Protein AF-A0ABD6EVP3-F1 (afdb_monomer_lite)

Secondary structure (DSSP, 8-state):
--------TT--EEEEEEEESTTSHHHHHHHHHHHHHHHHHS-EEESSPPPTTS--SEEEEEEETTEEEEEEEEE----S-EEEEEETTEEEEEESEETTEEPPHHHHHHHHHHHHT-TT-S--EEEETTTEEP-TT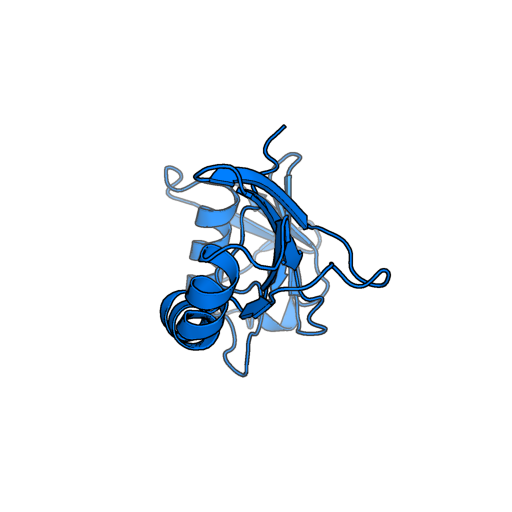S-GGGGTT-EEEEE-

Structure (mmCIF, N/CA/C/O backbone):
data_AF-A0ABD6EVP3-F1
#
_entry.id   AF-A0ABD6EVP3-F1
#
loop_
_atom_site.group_PDB
_atom_site.id
_atom_site.type_symbol
_atom_site.label_atom_id
_atom_site.label_alt_id
_atom_site.label_comp_id
_atom_site.label_asym_id
_atom_site.label_entity_id
_atom_site.label_seq_id
_atom_site.pdbx_PDB_ins_code
_atom_site.Cartn_x
_atom_site.Cartn_y
_atom_site.Cartn_z
_atom_site.occupancy
_atom_site.B_iso_or_equiv
_atom_site.auth_seq_id
_atom_site.auth_comp_id
_atom_site.auth_asym_id
_atom_site.auth_atom_id
_atom_site.pdbx_PDB_model_num
ATOM 1 N N . MET A 1 1 ? -2.368 19.491 7.114 1.00 34.44 1 MET A N 1
ATOM 2 C CA . MET A 1 1 ? -1.970 18.924 5.805 1.00 34.44 1 MET A CA 1
ATOM 3 C C . MET A 1 1 ? -2.419 17.475 5.795 1.00 34.44 1 MET A C 1
ATOM 5 O O . MET A 1 1 ? -1.965 16.732 6.652 1.00 34.44 1 MET A O 1
ATOM 9 N N . VAL A 1 2 ? -3.341 17.087 4.913 1.00 37.00 2 VAL A N 1
ATOM 10 C CA . VAL A 1 2 ? -3.695 15.670 4.731 1.00 37.00 2 VAL A CA 1
ATOM 11 C C . VAL A 1 2 ? -2.571 15.052 3.904 1.00 37.00 2 VAL A C 1
ATOM 13 O O . VAL A 1 2 ? -2.423 15.395 2.735 1.00 37.00 2 VAL A O 1
ATOM 16 N N . SER A 1 3 ? -1.734 14.216 4.516 1.00 47.88 3 SER A N 1
ATOM 17 C CA . SER A 1 3 ? -0.754 13.433 3.760 1.00 47.88 3 SER A CA 1
ATOM 18 C C . SER A 1 3 ? -1.514 12.303 3.070 1.00 47.88 3 SER A C 1
ATOM 20 O O . SER A 1 3 ? -2.041 11.421 3.744 1.00 47.88 3 SER A O 1
ATOM 22 N N . GLN A 1 4 ? -1.652 12.358 1.745 1.00 53.41 4 GLN A N 1
ATOM 23 C CA . GLN A 1 4 ? -2.166 11.230 0.968 1.00 53.41 4 GLN A CA 1
ATOM 24 C C . GLN A 1 4 ? -1.016 10.252 0.725 1.00 53.41 4 GLN A C 1
ATOM 26 O O . GLN A 1 4 ? -0.023 10.601 0.092 1.00 53.41 4 GLN A O 1
ATOM 31 N N . ALA A 1 5 ? -1.152 9.027 1.231 1.00 54.69 5 ALA A N 1
ATOM 32 C CA . ALA A 1 5 ? -0.288 7.926 0.833 1.00 54.69 5 ALA A CA 1
ATOM 33 C C . ALA A 1 5 ? -0.860 7.300 -0.443 1.00 54.69 5 ALA A C 1
ATOM 35 O O . ALA A 1 5 ? -1.970 6.765 -0.425 1.00 54.69 5 ALA A O 1
ATOM 36 N N . ASN A 1 6 ? -0.109 7.361 -1.540 1.00 58.62 6 ASN A N 1
ATOM 37 C CA . ASN A 1 6 ? -0.410 6.571 -2.729 1.00 58.62 6 ASN A CA 1
ATOM 38 C C . ASN A 1 6 ? 0.079 5.147 -2.467 1.00 58.62 6 ASN A C 1
ATOM 40 O O . ASN A 1 6 ? 1.246 4.853 -2.688 1.00 58.62 6 ASN A O 1
ATOM 44 N N . LEU A 1 7 ? -0.795 4.301 -1.925 1.00 61.34 7 LEU A N 1
ATOM 45 C CA . LEU A 1 7 ? -0.513 2.875 -1.780 1.00 61.34 7 LEU A CA 1
ATOM 46 C C . LEU A 1 7 ? -0.608 2.188 -3.142 1.00 61.34 7 LEU A C 1
ATOM 48 O O . LEU A 1 7 ? -1.532 2.464 -3.912 1.00 61.34 7 LEU A O 1
ATOM 52 N N . VAL A 1 8 ? 0.304 1.258 -3.405 1.00 66.31 8 VAL A N 1
ATOM 53 C CA . VAL A 1 8 ? 0.214 0.355 -4.562 1.00 66.31 8 VAL A CA 1
ATOM 54 C C . VAL A 1 8 ? -0.417 -0.971 -4.181 1.00 66.31 8 VAL A C 1
ATOM 56 O O . VAL A 1 8 ? -0.469 -1.324 -3.004 1.00 66.31 8 VAL A O 1
ATOM 59 N N . SER A 1 9 ? -0.882 -1.743 -5.170 1.00 63.38 9 SER A N 1
ATOM 60 C CA . SER A 1 9 ? -1.548 -3.031 -4.898 1.00 63.38 9 SER A CA 1
ATOM 61 C C . SER A 1 9 ? -0.640 -4.035 -4.182 1.00 63.38 9 SER A C 1
ATOM 63 O O . SER A 1 9 ? -1.117 -5.000 -3.580 1.00 63.38 9 SER A O 1
ATOM 65 N N . THR A 1 10 ? 0.670 -3.794 -4.238 1.00 65.06 10 THR A N 1
ATOM 66 C CA . THR A 1 10 ? 1.666 -4.631 -3.592 1.00 65.06 10 THR A CA 1
ATOM 67 C C . THR A 1 10 ? 1.968 -4.230 -2.152 1.00 65.06 10 THR A C 1
ATOM 69 O O . THR A 1 10 ? 2.625 -4.985 -1.446 1.00 65.06 10 THR A O 1
ATOM 72 N N . ASP A 1 11 ? 1.525 -3.058 -1.702 1.00 71.44 11 ASP A N 1
ATOM 73 C CA . ASP A 1 11 ? 1.801 -2.605 -0.345 1.00 71.44 11 ASP A CA 1
ATOM 74 C C . ASP A 1 11 ? 0.911 -3.343 0.657 1.00 71.44 11 ASP A C 1
ATOM 76 O O . ASP A 1 11 ? -0.306 -3.444 0.501 1.00 71.44 11 ASP A O 1
ATOM 80 N N . SER A 1 12 ? 1.519 -3.833 1.736 1.00 77.44 12 SER A N 1
ATOM 81 C CA . SER A 1 12 ? 0.770 -4.237 2.922 1.00 77.44 12 SER A CA 1
ATOM 82 C C . SER A 1 12 ? 0.750 -3.070 3.897 1.00 77.44 12 SER A C 1
ATOM 84 O O . SER A 1 12 ? 1.795 -2.501 4.210 1.00 77.44 12 SER A O 1
ATOM 86 N N . ALA A 1 13 ? -0.429 -2.723 4.404 1.00 85.44 13 ALA A N 1
ATOM 87 C CA . ALA A 1 13 ? -0.579 -1.633 5.352 1.00 85.44 13 ALA A CA 1
ATOM 88 C C . ALA A 1 13 ? -1.502 -2.008 6.513 1.00 85.44 13 ALA A C 1
ATOM 90 O O . ALA A 1 13 ? -2.432 -2.812 6.378 1.00 85.44 13 ALA A O 1
ATOM 91 N N . THR A 1 14 ? -1.250 -1.365 7.647 1.00 90.25 14 THR A N 1
ATOM 92 C CA . THR A 1 14 ? -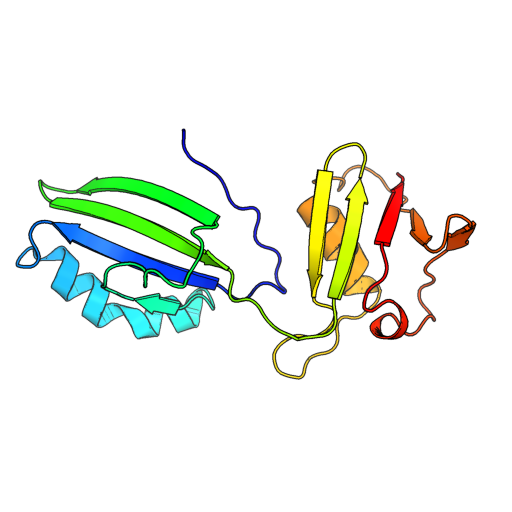2.099 -1.407 8.833 1.00 90.25 14 THR A CA 1
ATOM 93 C C . THR A 1 14 ? -2.559 0.007 9.155 1.00 90.25 14 THR A C 1
ATOM 95 O O . THR A 1 14 ? -1.754 0.933 9.242 1.00 90.25 14 THR A O 1
ATOM 98 N N . VAL A 1 15 ? -3.861 0.180 9.350 1.00 92.25 15 VAL A N 1
ATOM 99 C CA . VAL A 1 15 ? -4.453 1.420 9.847 1.00 92.25 15 VAL A CA 1
ATOM 100 C C . VAL A 1 15 ? -4.653 1.291 11.348 1.00 92.25 15 VAL A C 1
ATOM 102 O O . VAL A 1 15 ? -5.397 0.434 11.815 1.00 92.25 15 VAL A O 1
ATOM 105 N N . TYR A 1 16 ? -4.016 2.171 12.103 1.00 93.69 16 TYR A N 1
ATOM 106 C CA . TYR A 1 16 ? -4.262 2.357 13.524 1.00 93.69 16 TYR A CA 1
ATOM 107 C C . TYR A 1 16 ? -5.315 3.443 13.695 1.00 93.69 16 TYR A C 1
ATOM 109 O O . TYR A 1 16 ? -5.172 4.541 13.160 1.00 93.69 16 TYR A O 1
ATOM 117 N N . CYS A 1 17 ? -6.388 3.120 14.402 1.00 93.44 17 CYS A N 1
ATOM 118 C CA . CYS A 1 17 ? -7.516 4.004 14.628 1.00 93.44 17 CYS A CA 1
ATOM 119 C C . CYS A 1 17 ? -7.661 4.278 16.123 1.00 93.44 17 CYS A C 1
ATOM 121 O O . CYS A 1 17 ? -7.924 3.371 16.914 1.00 93.44 17 CYS A O 1
ATOM 123 N N . LYS A 1 18 ? -7.521 5.545 16.506 1.00 93.94 18 LYS A N 1
ATOM 124 C CA . LYS A 1 18 ? -7.750 6.019 17.865 1.00 93.94 18 LYS A CA 1
ATOM 125 C C . LYS A 1 18 ? -9.039 6.820 17.908 1.00 93.94 18 LYS A C 1
ATOM 127 O O . LYS A 1 18 ? -9.227 7.755 17.133 1.00 93.94 18 LYS A O 1
ATOM 132 N N . ILE A 1 19 ? -9.917 6.455 18.836 1.00 93.06 19 ILE A N 1
ATOM 133 C CA . ILE A 1 19 ? -11.189 7.140 19.059 1.00 93.06 19 ILE A CA 1
ATOM 134 C C . ILE A 1 19 ? -11.195 7.677 20.478 1.00 93.06 19 ILE A C 1
ATOM 136 O O . ILE A 1 19 ? -11.013 6.917 21.429 1.00 93.06 19 ILE A O 1
ATOM 140 N N . THR A 1 20 ? -11.431 8.978 20.604 1.00 91.81 20 THR A N 1
ATOM 141 C CA . THR A 1 20 ? -11.520 9.658 21.893 1.00 91.81 20 THR A CA 1
ATOM 142 C C . THR A 1 20 ? -12.885 10.342 22.000 1.00 91.81 20 THR A C 1
ATOM 144 O O . THR A 1 20 ? -13.180 11.201 21.165 1.00 91.81 20 THR A O 1
ATOM 147 N N . PRO A 1 21 ? -13.716 10.010 23.004 1.00 90.88 21 PRO A N 1
ATOM 148 C CA . PRO A 1 21 ? -13.454 9.052 24.084 1.00 90.88 21 PRO A CA 1
ATOM 149 C C . PRO A 1 21 ? -13.660 7.581 23.657 1.00 90.88 21 PRO A C 1
ATOM 151 O O . PRO A 1 21 ? -14.384 7.301 22.699 1.00 90.88 21 PRO A O 1
ATOM 154 N N . THR A 1 22 ? -13.028 6.630 24.353 1.00 86.56 22 THR A N 1
ATOM 155 C CA . THR A 1 22 ? -13.026 5.199 23.974 1.00 86.56 22 THR A CA 1
ATOM 156 C C . THR A 1 22 ? -14.373 4.515 24.211 1.00 86.56 22 THR A C 1
ATOM 158 O O . THR A 1 22 ? -14.720 3.563 23.515 1.00 86.56 22 THR A O 1
ATOM 161 N N . GLU A 1 23 ? -15.181 5.029 25.135 1.00 89.75 23 GLU A N 1
ATOM 162 C CA . GLU A 1 23 ? -16.551 4.585 25.393 1.00 89.75 23 GLU A CA 1
ATOM 163 C C . GLU A 1 23 ? -17.553 4.987 24.297 1.00 89.75 23 GLU A C 1
ATOM 165 O O . GLU A 1 23 ? -18.706 4.541 24.310 1.00 89.75 23 GLU A O 1
ATOM 170 N N . HIS A 1 24 ? -17.135 5.807 23.328 1.00 93.38 24 HIS A N 1
ATOM 171 C CA . HIS A 1 24 ? -18.003 6.254 22.250 1.00 93.38 24 HIS A CA 1
ATOM 172 C C . HIS A 1 24 ? -18.495 5.080 21.386 1.00 93.38 24 HIS A C 1
ATOM 174 O O . HIS A 1 24 ? -17.758 4.143 21.073 1.00 93.38 24 HIS A O 1
ATOM 180 N N . ALA A 1 25 ? -19.745 5.153 20.917 1.00 92.19 25 ALA A N 1
ATOM 181 C CA . ALA A 1 25 ? -20.378 4.080 20.143 1.00 92.19 25 ALA A CA 1
ATOM 182 C C . ALA A 1 25 ? -19.594 3.686 18.874 1.00 92.19 25 ALA A C 1
ATOM 184 O O . ALA A 1 25 ? -19.629 2.525 18.465 1.00 92.19 25 ALA A O 1
ATOM 185 N N . LEU A 1 26 ? -18.846 4.626 18.282 1.00 90.88 26 LEU A N 1
ATOM 186 C CA . LEU A 1 26 ? -17.989 4.359 17.120 1.00 90.88 26 LEU A CA 1
ATOM 187 C C . LEU A 1 26 ? -16.915 3.311 17.401 1.00 90.88 26 LEU A C 1
ATOM 189 O O . LEU A 1 26 ? -16.620 2.525 16.508 1.00 90.88 26 LEU A O 1
ATOM 193 N N . TYR A 1 27 ? -16.377 3.256 18.623 1.00 91.44 27 TYR A N 1
ATOM 194 C CA . TYR A 1 27 ? -15.395 2.240 18.996 1.00 91.44 27 TYR A CA 1
ATOM 195 C C . TYR A 1 27 ? -15.989 0.839 18.873 1.00 91.44 27 TYR A C 1
ATOM 197 O O . TYR A 1 27 ? -15.431 -0.020 18.195 1.00 91.44 27 TYR A O 1
ATOM 205 N N . LYS A 1 28 ? -17.186 0.631 19.433 1.00 90.00 28 LYS A N 1
ATOM 206 C CA . LYS A 1 28 ? -17.893 -0.658 19.371 1.00 90.00 28 LYS A CA 1
ATOM 207 C C . LYS A 1 28 ? -18.235 -1.061 17.936 1.00 90.00 28 LYS A C 1
ATOM 209 O O . LYS A 1 28 ? -18.106 -2.230 17.585 1.00 90.00 28 LYS A O 1
ATOM 214 N N . ILE A 1 29 ? -18.666 -0.100 17.118 1.00 91.12 29 ILE A N 1
ATOM 215 C CA . ILE A 1 29 ? -19.021 -0.340 15.712 1.00 91.12 29 ILE A CA 1
ATOM 216 C C . ILE A 1 29 ? -17.782 -0.709 14.897 1.00 91.12 29 ILE A C 1
ATOM 218 O O . ILE A 1 29 ? -17.815 -1.680 14.147 1.00 91.12 29 ILE A O 1
ATOM 222 N N . LEU A 1 30 ? -16.689 0.042 15.033 1.00 89.88 30 LEU A N 1
ATOM 223 C CA . LEU A 1 30 ? -15.462 -0.247 14.295 1.00 89.88 30 LEU A CA 1
ATOM 224 C C . LEU A 1 30 ? -14.863 -1.585 14.718 1.00 89.88 30 LEU A C 1
ATOM 226 O O . LEU A 1 30 ? -14.440 -2.349 13.855 1.00 89.88 30 LEU A O 1
ATOM 230 N N . HIS A 1 31 ? -14.912 -1.905 16.012 1.00 89.81 31 HIS A N 1
ATOM 231 C CA . HIS A 1 31 ? -14.409 -3.177 16.511 1.00 89.81 31 HIS A CA 1
ATOM 232 C C . HIS A 1 31 ? -15.207 -4.357 15.946 1.00 89.81 31 HIS A C 1
ATOM 234 O O . HIS A 1 31 ? -14.626 -5.329 15.476 1.00 89.81 31 HIS A O 1
ATOM 240 N N . SER A 1 32 ? -16.541 -4.257 15.887 1.00 92.25 32 SER A N 1
ATOM 241 C CA . SER A 1 32 ? -17.374 -5.328 15.322 1.00 92.25 32 SER A CA 1
ATOM 242 C C . SER A 1 32 ? -17.220 -5.508 13.807 1.00 92.25 32 SER A C 1
ATOM 244 O O . SER A 1 32 ? -17.576 -6.563 13.282 1.00 92.25 32 SER A O 1
ATOM 246 N N . HIS A 1 33 ? -16.671 -4.515 13.099 1.00 91.62 33 HIS A N 1
ATOM 247 C CA . HIS A 1 33 ? -16.493 -4.541 11.645 1.00 91.62 33 HIS A CA 1
ATOM 248 C C . HIS A 1 33 ? -15.034 -4.700 11.196 1.00 91.62 33 HIS A C 1
ATOM 250 O O . HIS A 1 33 ? -14.790 -4.741 9.990 1.00 91.62 33 HIS A O 1
ATOM 256 N N . GLU A 1 34 ? -14.061 -4.836 12.102 1.00 89.19 34 GLU A N 1
ATOM 257 C CA . GLU A 1 34 ? -12.631 -4.899 11.752 1.00 89.19 34 GLU A CA 1
ATOM 258 C C . GLU A 1 34 ? -12.318 -6.024 10.746 1.00 89.19 34 GLU A C 1
ATOM 260 O O . GLU A 1 34 ? -11.646 -5.809 9.733 1.00 89.19 34 GLU A O 1
ATOM 265 N N . ALA A 1 35 ? -12.890 -7.212 10.970 1.00 88.69 35 ALA A N 1
ATOM 266 C CA . ALA A 1 35 ? -12.696 -8.377 10.114 1.00 88.69 35 ALA A CA 1
ATOM 267 C C . ALA A 1 35 ? -13.356 -8.186 8.745 1.00 88.69 35 ALA A C 1
ATOM 269 O O . ALA A 1 35 ? -12.802 -8.593 7.721 1.00 88.69 35 ALA A O 1
ATOM 270 N N . TYR A 1 36 ? -14.524 -7.539 8.723 1.00 89.25 36 TYR A N 1
ATOM 271 C CA . TYR A 1 36 ? -15.207 -7.199 7.485 1.00 89.25 36 TYR A CA 1
ATOM 272 C C . TYR A 1 36 ? -14.378 -6.203 6.679 1.00 89.25 36 TYR A C 1
ATOM 274 O O . TYR A 1 36 ? -14.067 -6.495 5.530 1.00 89.25 36 TYR A O 1
ATOM 282 N N . ILE A 1 37 ? -13.935 -5.096 7.287 1.00 87.56 37 ILE A N 1
ATOM 283 C CA . ILE A 1 37 ? -13.104 -4.082 6.626 1.00 87.56 37 ILE A CA 1
ATOM 284 C C . ILE A 1 37 ? -11.860 -4.736 6.027 1.00 87.56 37 ILE A C 1
ATOM 286 O O . ILE A 1 37 ? -11.641 -4.605 4.826 1.00 87.56 37 ILE A O 1
ATOM 290 N N . LYS A 1 38 ? -11.120 -5.530 6.812 1.00 86.88 38 LYS A N 1
ATOM 291 C CA . LYS A 1 38 ? -9.946 -6.268 6.323 1.00 86.88 38 LYS A CA 1
ATOM 292 C C . LYS A 1 38 ? -10.275 -7.163 5.131 1.00 86.88 38 LYS A C 1
ATOM 294 O O . LYS A 1 38 ? -9.492 -7.238 4.189 1.00 86.88 38 LYS A O 1
ATOM 299 N N . LYS A 1 39 ? -11.418 -7.852 5.158 1.00 84.00 39 LYS A N 1
ATOM 300 C CA . LYS A 1 39 ? -11.851 -8.719 4.057 1.00 84.00 39 LYS A CA 1
ATOM 301 C C . LYS A 1 39 ? -12.111 -7.930 2.771 1.00 84.00 39 LYS A C 1
ATOM 303 O O . LYS A 1 39 ? -11.753 -8.425 1.708 1.0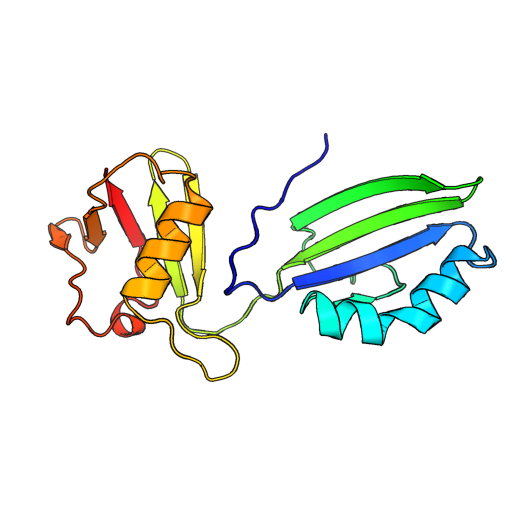0 84.00 39 LYS A O 1
ATOM 308 N N . VAL A 1 40 ? -12.738 -6.751 2.846 1.00 83.56 40 VAL A N 1
ATOM 309 C CA . VAL A 1 40 ? -13.101 -5.976 1.641 1.00 83.56 40 VAL A CA 1
ATOM 310 C C . VAL A 1 40 ? -11.958 -5.108 1.122 1.00 83.56 40 VAL A C 1
ATOM 312 O O . VAL A 1 40 ? -11.850 -4.917 -0.083 1.00 83.56 40 VAL A O 1
ATOM 315 N N . THR A 1 41 ? -11.122 -4.565 2.009 1.00 81.56 41 THR A N 1
ATOM 316 C CA . THR A 1 41 ? -10.058 -3.617 1.636 1.00 81.56 41 THR A CA 1
ATOM 317 C C . THR A 1 41 ? -8.681 -4.265 1.549 1.00 81.56 41 THR A C 1
ATOM 319 O O . THR A 1 41 ? -7.774 -3.681 0.970 1.00 81.56 41 THR A O 1
ATOM 322 N N . GLY A 1 42 ? -8.495 -5.447 2.145 1.00 79.81 42 GLY A N 1
ATOM 323 C CA . GLY A 1 42 ? -7.182 -6.072 2.320 1.00 79.81 42 GLY A CA 1
ATOM 324 C C . GLY A 1 42 ? -6.327 -5.439 3.427 1.00 79.81 42 GLY A C 1
ATOM 325 O O . GLY A 1 42 ? -5.299 -6.012 3.793 1.00 79.81 42 GLY A O 1
ATOM 326 N N . THR A 1 43 ? -6.764 -4.313 4.000 1.00 84.19 43 THR A N 1
ATOM 327 C CA . THR A 1 43 ? -6.023 -3.512 4.982 1.00 84.19 43 THR A CA 1
ATOM 328 C C . THR A 1 43 ? -6.484 -3.836 6.397 1.00 84.19 43 THR A C 1
ATOM 330 O O . THR A 1 43 ? -7.677 -3.805 6.702 1.00 84.19 43 THR A O 1
ATOM 333 N N . VAL A 1 44 ? -5.540 -4.134 7.289 1.00 89.44 44 VAL A N 1
ATOM 334 C CA . VAL A 1 44 ? -5.855 -4.398 8.700 1.00 89.44 44 VAL A CA 1
ATOM 335 C C . VAL A 1 44 ? -6.188 -3.082 9.396 1.00 89.44 44 VAL A C 1
ATOM 337 O O . VAL A 1 44 ? -5.455 -2.110 9.240 1.00 89.44 44 VAL A O 1
ATOM 340 N N . VAL A 1 45 ? -7.263 -3.054 10.184 1.00 91.88 45 VAL A N 1
ATOM 341 C CA . VAL A 1 45 ? -7.594 -1.924 11.062 1.00 91.88 45 VAL A CA 1
ATOM 342 C C . VAL A 1 45 ? -7.427 -2.367 12.509 1.00 91.88 45 VAL A C 1
ATOM 344 O O . VAL A 1 45 ? -8.005 -3.376 12.902 1.00 91.88 45 VAL A O 1
ATOM 347 N N . LEU A 1 46 ? -6.640 -1.629 13.290 1.00 92.12 46 LEU A N 1
ATOM 348 C CA . LEU A 1 46 ? -6.413 -1.870 14.714 1.00 92.12 46 LEU A CA 1
ATOM 349 C C . LEU A 1 46 ? -6.906 -0.674 15.525 1.00 92.12 46 LEU A C 1
ATOM 351 O O . LEU A 1 46 ? -6.500 0.459 15.275 1.00 92.12 46 LEU A O 1
ATOM 355 N N . LEU A 1 47 ? -7.764 -0.922 16.514 1.00 91.06 47 LEU A N 1
ATOM 356 C CA . LEU A 1 47 ? -8.263 0.109 17.427 1.00 91.06 47 LEU A CA 1
ATOM 357 C C . LEU A 1 47 ? -7.295 0.334 18.592 1.00 91.06 47 LEU A C 1
ATOM 359 O O . LEU A 1 47 ? -7.574 -0.028 19.737 1.00 91.06 47 LEU A O 1
ATOM 363 N N . SER A 1 48 ? -6.129 0.893 18.285 1.00 89.38 48 SER A N 1
ATOM 364 C CA . SER A 1 48 ? -5.073 1.173 19.256 1.00 89.38 48 SER A CA 1
ATOM 365 C C . SER A 1 48 ? -4.200 2.342 18.810 1.00 89.38 48 SER A C 1
ATOM 367 O O . SER A 1 48 ? -4.248 2.779 17.659 1.00 89.38 48 SER A O 1
ATOM 369 N N . ASP A 1 49 ? -3.338 2.808 19.713 1.00 89.25 49 ASP A N 1
ATOM 370 C CA . ASP A 1 49 ? -2.223 3.677 19.349 1.00 89.25 49 ASP A CA 1
ATOM 371 C C . ASP A 1 49 ? -1.226 2.950 18.427 1.00 89.25 49 ASP A C 1
ATOM 373 O O . ASP A 1 49 ? -1.109 1.717 18.443 1.00 89.25 49 ASP A O 1
ATOM 377 N N . VAL A 1 50 ? -0.494 3.731 17.626 1.00 89.69 50 VAL A N 1
ATOM 378 C CA . VAL A 1 50 ? 0.619 3.222 16.815 1.00 89.69 50 VAL A CA 1
ATOM 379 C C . VAL A 1 50 ? 1.781 2.856 17.745 1.00 89.69 50 VAL A C 1
ATOM 381 O O . VAL A 1 50 ? 2.187 3.695 18.553 1.00 89.69 50 VAL A O 1
ATOM 384 N N . PRO A 1 51 ? 2.358 1.645 17.640 1.00 89.50 51 PRO A N 1
ATOM 385 C CA . PRO A 1 51 ? 3.553 1.283 18.392 1.00 89.50 51 PRO A CA 1
ATOM 386 C C . PRO A 1 51 ? 4.706 2.253 18.117 1.00 89.50 51 PRO A C 1
ATOM 388 O O . PRO A 1 51 ? 4.956 2.600 16.966 1.00 89.50 51 PRO A O 1
ATOM 391 N N . ALA A 1 52 ? 5.471 2.625 19.147 1.00 86.31 52 ALA A N 1
ATOM 392 C CA . ALA A 1 52 ? 6.601 3.555 19.010 1.00 86.31 52 ALA A CA 1
ATOM 393 C C . ALA A 1 52 ? 7.697 3.076 18.033 1.00 86.31 52 ALA A C 1
ATOM 395 O O . ALA A 1 52 ? 8.507 3.868 17.564 1.00 86.31 52 ALA A O 1
ATOM 396 N N . THR A 1 53 ? 7.721 1.780 17.717 1.00 83.50 53 THR A N 1
ATOM 397 C CA . THR A 1 53 ? 8.647 1.154 16.765 1.00 83.50 53 THR A CA 1
ATOM 398 C C . THR A 1 53 ? 8.236 1.315 15.300 1.00 83.50 53 THR A C 1
ATOM 400 O O . THR A 1 53 ? 9.003 0.935 14.418 1.00 83.50 53 THR A O 1
ATOM 403 N N . LYS A 1 54 ? 7.036 1.837 15.017 1.00 84.06 54 LYS A N 1
ATOM 404 C CA . LYS A 1 54 ? 6.480 1.955 13.666 1.00 84.06 54 LYS A CA 1
ATOM 405 C C . LYS A 1 54 ? 6.477 3.405 13.185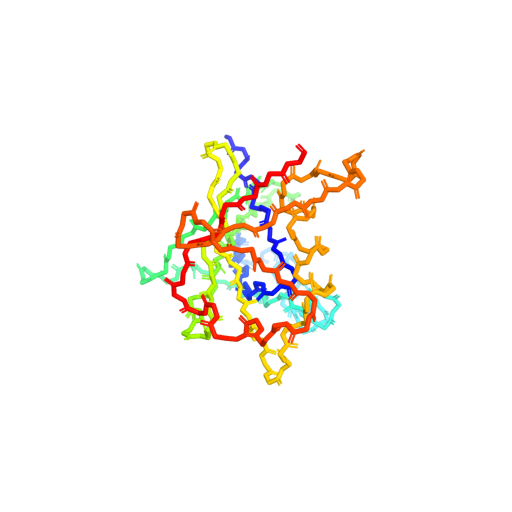 1.00 84.06 54 LYS A C 1
ATOM 407 O O . LYS A 1 54 ? 6.161 4.326 13.934 1.00 84.06 54 LYS A O 1
ATOM 412 N N . THR A 1 55 ? 6.786 3.604 11.905 1.00 84.25 55 THR A N 1
ATOM 413 C CA . THR A 1 55 ? 6.735 4.920 11.255 1.00 84.25 55 THR A CA 1
ATOM 414 C C . THR A 1 55 ? 5.385 5.123 10.579 1.00 84.25 55 THR A C 1
ATOM 416 O O . THR A 1 55 ? 4.938 4.286 9.798 1.00 84.25 55 THR A O 1
ATOM 419 N N . VAL A 1 56 ? 4.736 6.251 10.866 1.00 86.25 56 VAL A N 1
ATOM 420 C CA . VAL A 1 56 ? 3.457 6.617 10.250 1.00 86.25 56 VAL A CA 1
ATOM 421 C C . VAL A 1 56 ? 3.697 7.141 8.837 1.00 86.25 56 VAL A C 1
ATOM 423 O O . VAL A 1 56 ? 4.464 8.079 8.635 1.00 86.25 56 VAL A O 1
ATOM 426 N N . THR A 1 57 ? 3.024 6.538 7.862 1.00 83.69 57 THR A N 1
ATOM 427 C CA . THR A 1 57 ? 3.073 6.926 6.448 1.00 83.69 57 THR A CA 1
ATOM 428 C C . THR A 1 57 ? 2.103 8.067 6.150 1.00 83.69 57 THR A C 1
ATOM 430 O O . THR A 1 57 ? 2.429 9.001 5.420 1.00 83.69 57 THR A O 1
ATOM 433 N N . ALA A 1 58 ? 0.903 8.006 6.725 1.00 84.62 58 ALA A N 1
ATOM 434 C CA . ALA A 1 58 ? -0.114 9.035 6.566 1.00 84.62 58 ALA A CA 1
ATOM 435 C C . ALA A 1 58 ? -0.991 9.136 7.811 1.00 84.62 58 ALA A C 1
ATOM 437 O O . ALA A 1 58 ? -1.242 8.138 8.486 1.00 84.62 58 ALA A O 1
ATOM 438 N N . THR A 1 59 ? -1.491 10.341 8.069 1.00 88.06 59 THR A N 1
ATOM 439 C CA . THR A 1 59 ? -2.406 10.627 9.176 1.00 88.06 59 THR A CA 1
ATOM 440 C C . THR A 1 59 ? -3.645 11.327 8.638 1.00 88.06 59 THR A C 1
ATOM 442 O O . THR A 1 59 ? -3.552 12.215 7.786 1.00 88.06 59 THR A O 1
ATOM 445 N N . SER A 1 60 ? -4.805 10.942 9.155 1.00 90.56 60 SER A N 1
ATOM 446 C CA . SER A 1 60 ? -6.081 11.611 8.946 1.00 90.56 60 SER A CA 1
ATOM 447 C C . SER A 1 60 ? -6.778 11.773 10.289 1.00 90.56 60 SER A C 1
ATOM 449 O O . SER A 1 60 ? -6.858 10.832 11.069 1.00 90.56 60 SER A O 1
ATOM 451 N N . GLU A 1 61 ? -7.288 12.967 10.555 1.00 91.75 61 GLU A N 1
ATOM 452 C CA . GLU A 1 61 ? -8.023 13.277 11.775 1.00 91.75 61 GLU A CA 1
ATOM 453 C C . GLU A 1 61 ? -9.386 13.847 11.405 1.00 91.75 61 GLU A C 1
ATOM 455 O O . GLU A 1 61 ? -9.522 14.616 10.449 1.00 91.75 61 GLU A O 1
ATOM 460 N N . SER A 1 62 ? -10.409 13.452 12.152 1.00 92.19 62 SER A N 1
ATOM 461 C CA . SER A 1 62 ? -11.771 13.932 11.954 1.00 92.19 62 SER A CA 1
ATOM 462 C C . SER A 1 62 ? -12.558 13.924 13.257 1.00 92.19 62 SER A C 1
ATOM 464 O O . SER A 1 62 ? -12.185 13.263 14.225 1.00 92.19 62 SER A O 1
ATOM 466 N N . VAL A 1 63 ? -13.672 14.652 13.268 1.00 92.06 63 VAL A N 1
ATOM 467 C CA . VAL A 1 63 ? -14.613 14.668 14.388 1.00 92.06 63 VAL A CA 1
ATOM 468 C C . VAL A 1 63 ? -15.941 14.108 13.907 1.00 92.06 63 VAL A C 1
ATOM 470 O O . VAL A 1 63 ? -16.540 14.628 12.966 1.00 92.06 63 VAL A O 1
ATOM 473 N N . VAL A 1 64 ? -16.422 13.054 14.560 1.00 89.62 64 VAL A N 1
ATOM 474 C CA . VAL A 1 64 ? -17.682 12.392 14.219 1.00 89.62 64 VAL A CA 1
ATOM 475 C C . VAL A 1 64 ? -18.570 12.363 15.450 1.00 89.62 64 VAL A C 1
ATOM 477 O O . VAL A 1 64 ? -18.299 11.647 16.410 1.00 89.62 64 VAL A O 1
ATOM 480 N N . LYS A 1 65 ? -19.657 13.143 15.410 1.00 89.69 65 LYS A N 1
ATOM 481 C CA . LYS A 1 65 ? -20.657 13.235 16.490 1.00 89.69 65 LYS A CA 1
ATOM 482 C C . LYS A 1 65 ? -20.034 13.461 17.881 1.00 89.69 65 LYS A C 1
ATOM 484 O O . LYS A 1 65 ? -20.463 12.864 18.858 1.00 89.69 65 LYS A O 1
ATOM 489 N N . GLY A 1 66 ? -19.023 14.328 17.955 1.00 87.62 66 GLY A N 1
ATOM 490 C CA . GLY A 1 66 ? -18.350 14.684 19.208 1.00 87.62 66 GLY A CA 1
ATOM 491 C C . GLY A 1 66 ? -17.223 13.739 19.635 1.00 87.62 66 GLY A C 1
ATOM 492 O O . GLY A 1 66 ? -16.563 14.025 20.628 1.00 87.62 66 GLY A O 1
ATOM 493 N N . ALA A 1 67 ? -16.956 12.663 18.889 1.00 90.62 67 ALA A N 1
ATOM 494 C CA . ALA A 1 67 ? -15.758 11.852 19.069 1.00 90.62 67 ALA A CA 1
ATOM 495 C C . A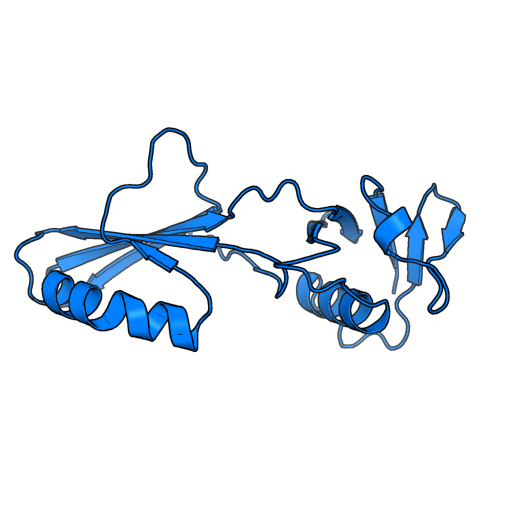LA A 1 67 ? -14.663 12.264 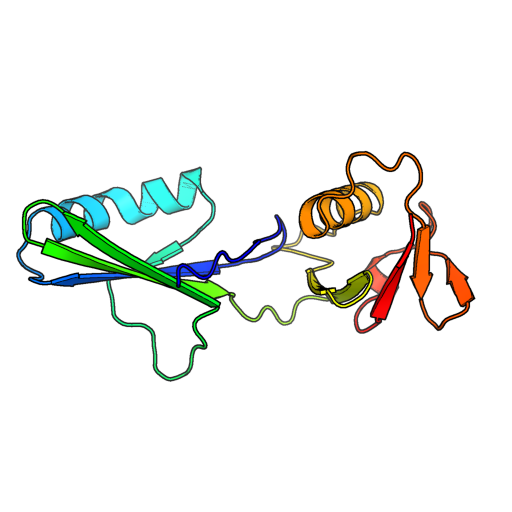18.083 1.00 90.62 67 ALA A C 1
ATOM 497 O O . ALA A 1 67 ? -14.920 12.413 16.886 1.00 90.62 67 ALA A O 1
ATOM 498 N N . ASN A 1 68 ? -13.439 12.392 18.582 1.00 93.19 68 ASN A N 1
ATOM 499 C CA . ASN A 1 68 ? -12.253 12.560 17.753 1.00 93.19 68 ASN A CA 1
ATOM 500 C C . ASN A 1 68 ? -11.827 11.193 17.220 1.00 93.19 68 ASN A C 1
ATOM 502 O O . ASN A 1 68 ? -11.686 10.247 17.995 1.00 93.19 68 ASN A O 1
ATOM 506 N N . VAL A 1 69 ? -11.621 11.103 15.911 1.00 93.19 69 VAL A N 1
ATOM 507 C CA . VAL A 1 69 ? -11.168 9.905 15.206 1.00 93.19 69 VAL A CA 1
ATOM 508 C C . VAL A 1 69 ? -9.850 10.233 14.523 1.00 93.19 69 VAL A C 1
ATOM 510 O O . VAL A 1 69 ? -9.808 11.041 13.597 1.00 93.19 69 VAL A O 1
ATOM 513 N N . GLU A 1 70 ? -8.784 9.591 14.978 1.00 93.75 70 GLU A N 1
ATOM 514 C CA . GLU A 1 70 ? -7.448 9.686 14.403 1.00 93.75 70 GLU A CA 1
ATOM 515 C C . GLU A 1 70 ? -7.115 8.362 13.709 1.00 93.75 70 GLU A C 1
ATOM 517 O O . GLU A 1 70 ? -7.128 7.299 14.326 1.00 93.75 70 GLU A O 1
ATOM 522 N N . LEU A 1 71 ? -6.819 8.431 12.415 1.00 92.69 71 LEU A N 1
ATOM 523 C CA . LEU A 1 71 ? -6.388 7.319 11.580 1.00 92.69 71 LEU A CA 1
ATOM 524 C C . LEU A 1 71 ? -4.929 7.525 11.196 1.00 92.69 71 LEU A C 1
ATOM 526 O O . LEU A 1 71 ? -4.575 8.515 10.559 1.00 92.69 71 LEU A O 1
ATOM 530 N N . LYS A 1 72 ? -4.087 6.559 11.539 1.00 92.31 72 LYS A N 1
ATOM 531 C CA . LYS A 1 72 ? -2.670 6.525 11.185 1.00 92.31 72 LYS A CA 1
ATOM 532 C C . LYS A 1 72 ? -2.401 5.293 10.341 1.00 92.31 72 LYS A C 1
ATOM 534 O O . LYS A 1 72 ? -2.558 4.167 10.801 1.00 92.31 72 LYS A O 1
ATOM 539 N N . LEU A 1 73 ? -2.003 5.510 9.098 1.00 89.38 73 LEU A N 1
ATOM 540 C CA . LEU A 1 73 ? -1.608 4.459 8.178 1.00 89.38 73 LEU A CA 1
ATOM 541 C C . LEU A 1 73 ? -0.126 4.152 8.374 1.00 89.38 73 LEU A C 1
ATOM 543 O O . LEU A 1 73 ? 0.711 5.052 8.297 1.00 89.38 73 LEU A O 1
ATOM 547 N N . VAL A 1 74 ? 0.192 2.883 8.586 1.00 88.75 74 VAL A N 1
ATOM 548 C CA . VAL A 1 74 ? 1.557 2.369 8.631 1.00 88.75 74 VAL A CA 1
ATOM 549 C C . VAL A 1 74 ? 1.729 1.368 7.500 1.00 88.75 74 VAL A C 1
ATOM 551 O O . VAL A 1 74 ? 1.033 0.355 7.453 1.00 88.75 74 VAL A O 1
ATOM 554 N N . LEU A 1 75 ? 2.670 1.649 6.603 1.00 83.06 75 LEU A N 1
ATOM 555 C CA . LEU A 1 75 ? 3.183 0.659 5.663 1.00 83.06 75 LEU A CA 1
ATOM 556 C C . LEU A 1 75 ? 3.970 -0.409 6.425 1.00 83.06 75 LEU A C 1
ATOM 558 O O . LEU A 1 75 ? 4.878 -0.095 7.195 1.00 83.06 75 LEU A O 1
ATOM 562 N N . GLU A 1 76 ? 3.632 -1.676 6.211 1.00 76.00 76 GLU A N 1
ATOM 563 C CA . GLU A 1 76 ? 4.407 -2.779 6.763 1.00 76.00 76 GLU A CA 1
ATOM 564 C C . GLU A 1 76 ? 5.699 -2.920 5.951 1.00 76.00 76 GLU A C 1
ATOM 566 O O . GLU A 1 76 ? 5.682 -3.041 4.724 1.00 76.00 76 GLU A O 1
ATOM 571 N N . SER A 1 77 ? 6.842 -2.896 6.635 1.00 64.69 77 SER A N 1
ATOM 572 C CA . SER A 1 77 ? 8.133 -3.168 6.014 1.00 64.69 77 SER A CA 1
ATOM 573 C C . SER A 1 77 ? 8.234 -4.656 5.711 1.00 64.69 77 SER A C 1
ATOM 575 O O . SER A 1 77 ? 8.662 -5.446 6.550 1.00 64.69 77 SER A O 1
ATOM 577 N N . ASP A 1 78 ? 7.819 -5.030 4.507 1.00 63.84 78 ASP A N 1
ATOM 578 C CA . ASP A 1 78 ? 8.024 -6.371 3.986 1.00 63.84 78 ASP A CA 1
ATOM 579 C C . ASP A 1 78 ? 9.487 -6.516 3.520 1.00 63.84 78 ASP A C 1
ATOM 581 O O . ASP A 1 78 ? 10.017 -5.664 2.790 1.00 63.84 78 ASP A O 1
ATOM 585 N N . SER A 1 79 ? 10.159 -7.579 3.974 1.00 66.88 79 SER A N 1
ATOM 586 C CA . SER A 1 79 ? 11.486 -7.985 3.489 1.00 66.88 79 SER A CA 1
ATOM 587 C C . SER A 1 79 ? 11.421 -8.632 2.103 1.00 66.88 79 SER A C 1
ATOM 589 O O . SER A 1 79 ? 12.452 -9.018 1.551 1.00 66.88 79 SER A O 1
ATOM 591 N N . SER A 1 80 ? 10.218 -8.725 1.534 1.00 74.75 80 SER A N 1
ATOM 592 C CA . SER A 1 80 ? 9.981 -9.207 0.185 1.00 74.75 80 SER A CA 1
ATOM 593 C C . SER A 1 80 ? 10.832 -8.473 -0.863 1.00 74.75 80 SER A C 1
ATOM 595 O O . SER A 1 80 ? 11.103 -7.269 -0.729 1.00 74.75 80 SER A O 1
ATOM 597 N N . PRO A 1 81 ? 11.242 -9.189 -1.931 1.00 85.12 81 PRO A N 1
ATOM 598 C CA . PRO A 1 81 ? 11.978 -8.619 -3.053 1.00 85.12 81 PRO A CA 1
ATOM 599 C C . PRO A 1 81 ? 11.295 -7.354 -3.566 1.00 85.12 81 PRO A C 1
ATOM 601 O O . PRO A 1 81 ? 10.077 -7.327 -3.726 1.00 85.12 81 PRO A O 1
ATOM 604 N N . SER A 1 82 ? 12.059 -6.294 -3.812 1.00 88.69 82 SER A N 1
ATOM 605 C CA . SER A 1 82 ? 11.491 -4.990 -4.171 1.00 88.69 82 SER A CA 1
ATOM 606 C C . SER A 1 82 ? 12.433 -4.175 -5.040 1.00 88.69 82 SER A C 1
ATOM 608 O O . SER A 1 82 ? 13.646 -4.359 -4.966 1.00 88.69 82 SER A O 1
ATOM 610 N N . VAL A 1 83 ? 11.880 -3.259 -5.826 1.00 92.19 83 VAL A N 1
ATOM 611 C CA . VAL A 1 83 ? 12.614 -2.299 -6.659 1.00 92.19 83 VAL A CA 1
ATOM 612 C C . VAL A 1 83 ? 12.295 -0.878 -6.231 1.00 92.19 83 VAL A C 1
ATOM 614 O O . VAL A 1 83 ? 11.195 -0.595 -5.756 1.00 92.19 83 VAL A O 1
ATOM 617 N N . MET A 1 84 ? 13.243 0.030 -6.436 1.00 91.69 84 MET A N 1
ATOM 618 C CA . MET A 1 84 ? 12.993 1.463 -6.324 1.00 91.69 84 MET A CA 1
ATOM 619 C C . MET A 1 84 ? 12.656 2.011 -7.706 1.00 91.69 84 MET A C 1
ATOM 621 O O . MET A 1 84 ? 13.472 1.945 -8.614 1.00 91.69 84 MET A O 1
ATOM 625 N N . LEU A 1 85 ? 11.459 2.549 -7.883 1.00 93.25 85 LEU A N 1
ATOM 626 C CA . LEU A 1 85 ? 11.034 3.229 -9.099 1.00 93.25 85 LEU A CA 1
ATOM 627 C C . LEU A 1 85 ? 11.310 4.723 -8.966 1.00 93.25 85 LEU A C 1
ATOM 629 O O . LEU A 1 85 ? 10.927 5.325 -7.960 1.00 93.25 85 LEU A O 1
ATOM 633 N N . ARG A 1 86 ? 11.915 5.333 -9.985 1.00 93.06 86 ARG A N 1
ATOM 634 C CA . ARG A 1 86 ? 12.156 6.776 -10.043 1.00 93.06 86 ARG A CA 1
ATOM 635 C C . ARG A 1 86 ? 11.534 7.380 -11.294 1.00 93.06 86 ARG A C 1
ATOM 637 O O . ARG A 1 86 ? 11.754 6.891 -12.397 1.00 93.06 86 ARG A O 1
ATOM 644 N N . TYR A 1 87 ? 10.783 8.461 -11.117 1.00 93.25 87 TYR A N 1
ATOM 645 C CA . TYR A 1 87 ? 10.211 9.249 -12.205 1.00 93.25 87 TYR A CA 1
ATOM 646 C C . TYR A 1 87 ? 10.330 10.737 -11.874 1.00 93.25 87 TYR A C 1
ATOM 648 O O . TYR A 1 87 ? 9.692 11.239 -10.945 1.00 93.25 87 TYR A O 1
ATOM 656 N N . GLY A 1 88 ? 11.196 11.449 -12.602 1.00 88.25 88 GLY A N 1
ATOM 657 C CA . GLY A 1 88 ? 11.570 12.819 -12.249 1.00 88.25 88 GLY A CA 1
ATOM 658 C C . GLY A 1 88 ? 12.111 12.889 -10.816 1.00 88.25 88 GLY A C 1
ATOM 659 O O . GLY A 1 88 ? 13.075 12.206 -10.477 1.00 88.25 88 GLY A O 1
ATOM 660 N N . ASN A 1 89 ? 11.453 13.678 -9.962 1.00 87.50 89 ASN A N 1
ATOM 661 C CA . ASN A 1 89 ? 11.815 13.828 -8.546 1.00 87.50 89 ASN A CA 1
ATOM 662 C C . ASN A 1 89 ? 11.068 12.854 -7.615 1.00 87.50 89 ASN A C 1
ATOM 664 O O . ASN A 1 89 ? 11.286 12.875 -6.405 1.00 87.50 89 ASN A O 1
ATOM 668 N N . GLN A 1 90 ? 10.163 12.027 -8.146 1.00 86.44 90 GLN A N 1
ATOM 669 C CA . GLN A 1 90 ? 9.382 11.076 -7.358 1.00 86.44 90 GLN A CA 1
ATOM 670 C C . GLN A 1 90 ? 10.105 9.734 -7.283 1.00 86.44 90 GLN A C 1
ATOM 672 O O . GLN A 1 90 ? 10.603 9.227 -8.287 1.00 86.44 90 GLN A O 1
ATOM 677 N N . THR A 1 91 ? 10.153 9.155 -6.085 1.00 88.31 91 THR A N 1
ATOM 678 C CA . THR A 1 91 ? 10.735 7.834 -5.836 1.00 88.31 91 THR A CA 1
ATOM 679 C C . THR A 1 91 ? 9.737 6.987 -5.057 1.00 88.31 91 THR A C 1
ATOM 681 O O . THR A 1 91 ? 9.199 7.449 -4.054 1.00 88.31 91 THR A O 1
ATOM 684 N N . HIS A 1 92 ? 9.496 5.757 -5.508 1.00 86.81 92 HIS A N 1
ATOM 685 C CA . HIS A 1 92 ? 8.553 4.831 -4.885 1.00 86.81 92 HIS A CA 1
ATOM 686 C C . HIS A 1 92 ? 9.146 3.426 -4.813 1.00 86.81 92 HIS A C 1
ATOM 688 O O . HIS A 1 92 ? 9.742 2.952 -5.775 1.00 86.81 92 HIS A O 1
ATOM 694 N N . ARG A 1 93 ? 8.968 2.730 -3.689 1.00 86.62 93 ARG A N 1
ATOM 695 C CA . ARG A 1 93 ? 9.322 1.309 -3.568 1.00 86.62 93 ARG A CA 1
ATOM 696 C C . ARG A 1 93 ? 8.184 0.444 -4.110 1.00 86.62 93 ARG A C 1
ATOM 698 O O . ARG A 1 93 ? 7.050 0.652 -3.707 1.00 86.62 93 ARG A O 1
ATOM 705 N N . LEU A 1 94 ? 8.466 -0.512 -4.986 1.00 87.62 94 LEU A N 1
ATOM 706 C CA . LEU A 1 94 ? 7.492 -1.487 -5.486 1.00 87.62 94 LEU A CA 1
ATOM 707 C C . LEU A 1 94 ? 7.928 -2.888 -5.052 1.00 87.62 94 LEU A C 1
ATOM 709 O O . LEU A 1 94 ? 9.065 -3.283 -5.324 1.00 87.62 94 LEU A O 1
ATOM 713 N N . LEU A 1 95 ? 7.049 -3.647 -4.393 1.00 87.25 95 LEU A N 1
ATOM 714 C CA . LEU A 1 95 ? 7.340 -5.044 -4.066 1.00 87.25 95 LEU A CA 1
ATOM 715 C C . LEU A 1 95 ? 7.143 -5.915 -5.312 1.00 87.25 95 LEU A C 1
ATOM 717 O O . LEU A 1 95 ? 6.157 -5.798 -6.032 1.00 87.25 95 LEU A O 1
ATOM 721 N N . LEU A 1 96 ? 8.092 -6.807 -5.567 1.00 86.69 96 LEU A N 1
ATOM 722 C CA . LEU A 1 96 ? 8.076 -7.737 -6.695 1.00 86.69 96 LEU A CA 1
ATOM 723 C C . LEU A 1 96 ? 7.349 -9.044 -6.362 1.00 86.69 96 LEU A C 1
ATOM 725 O O . LEU A 1 96 ? 7.049 -9.827 -7.263 1.00 86.69 96 LEU A O 1
ATOM 729 N N . ALA A 1 97 ? 7.056 -9.296 -5.090 1.00 82.12 97 ALA A N 1
ATOM 730 C CA . ALA A 1 97 ? 6.258 -10.427 -4.647 1.00 82.12 97 ALA A CA 1
ATOM 731 C C . ALA A 1 97 ? 5.443 -10.040 -3.411 1.00 82.12 97 ALA A C 1
ATOM 733 O O . ALA A 1 97 ? 5.923 -9.285 -2.569 1.00 82.12 97 ALA A O 1
ATOM 734 N N . VAL A 1 98 ? 4.224 -10.572 -3.311 1.00 72.69 98 VAL A N 1
ATOM 735 C CA . VAL A 1 98 ? 3.330 -10.374 -2.163 1.00 72.69 98 VAL A CA 1
ATOM 736 C C . VAL A 1 98 ? 2.621 -11.678 -1.855 1.00 72.69 98 VAL A C 1
ATOM 738 O O . VAL A 1 98 ? 1.949 -12.219 -2.732 1.00 72.69 98 VAL A O 1
ATOM 741 N N . LYS A 1 99 ? 2.732 -12.158 -0.607 1.00 65.62 99 LYS A N 1
ATOM 742 C CA . LYS A 1 99 ? 1.996 -13.335 -0.094 1.00 65.62 99 LYS A CA 1
ATOM 743 C C . LYS A 1 99 ? 1.995 -14.497 -1.105 1.00 65.62 99 LYS A C 1
ATOM 745 O O . LYS A 1 99 ? 0.940 -14.960 -1.528 1.00 65.62 99 LYS A O 1
ATOM 750 N N . ASP A 1 100 ? 3.193 -14.870 -1.556 1.00 68.69 100 ASP A N 1
ATOM 751 C CA . ASP A 1 100 ? 3.495 -15.935 -2.531 1.00 68.69 100 ASP A CA 1
ATOM 752 C C . ASP A 1 100 ? 3.128 -15.676 -4.003 1.00 68.69 100 ASP A C 1
ATOM 754 O O . ASP A 1 100 ? 3.521 -16.447 -4.884 1.00 68.69 100 ASP A O 1
ATOM 758 N N . LYS A 1 101 ? 2.461 -14.562 -4.326 1.00 80.12 101 LYS A N 1
ATOM 759 C CA . LYS A 1 101 ? 2.234 -14.147 -5.714 1.00 80.12 101 LYS A CA 1
ATOM 760 C C . LYS A 1 101 ? 3.391 -13.278 -6.204 1.00 80.12 101 LYS A C 1
ATOM 762 O O . LYS A 1 101 ? 3.626 -12.185 -5.693 1.00 80.12 101 LYS A O 1
ATOM 767 N N . LYS A 1 102 ? 4.090 -13.749 -7.236 1.00 86.62 102 LYS A N 1
ATOM 768 C CA . LYS A 1 102 ? 5.097 -12.960 -7.957 1.00 86.62 102 LYS A CA 1
ATOM 769 C C . LYS A 1 102 ? 4.410 -11.957 -8.877 1.00 86.62 102 LYS A C 1
ATOM 771 O O . LYS A 1 102 ? 3.478 -12.314 -9.596 1.00 86.62 102 LYS A O 1
ATOM 776 N N . LEU A 1 103 ? 4.901 -10.725 -8.864 1.00 88.12 103 LEU A N 1
ATOM 777 C CA . LEU A 1 103 ? 4.506 -9.690 -9.805 1.00 88.12 103 LEU A CA 1
ATOM 778 C C . LEU A 1 103 ? 4.973 -10.092 -11.214 1.00 88.12 103 LEU A C 1
ATOM 780 O O . LEU A 1 103 ? 6.082 -10.613 -11.383 1.00 88.12 103 LEU A O 1
ATOM 784 N N . THR A 1 104 ? 4.129 -9.877 -12.222 1.00 90.19 104 THR A N 1
ATOM 785 C CA . THR A 1 104 ? 4.497 -10.046 -13.636 1.00 90.19 104 THR A CA 1
ATOM 786 C C . THR A 1 104 ? 4.934 -8.715 -14.248 1.00 90.19 104 THR A C 1
ATOM 788 O O . THR A 1 104 ? 4.712 -7.651 -13.671 1.00 90.19 104 THR A O 1
ATOM 791 N N . TYR A 1 105 ? 5.536 -8.743 -15.442 1.00 90.88 105 TYR A N 1
ATOM 792 C CA . TYR A 1 105 ? 5.877 -7.510 -16.164 1.00 90.88 105 TYR A CA 1
ATOM 793 C C . TYR A 1 105 ? 4.643 -6.630 -16.427 1.00 90.88 105 TYR A C 1
ATOM 795 O O . TYR A 1 105 ? 4.699 -5.414 -16.262 1.00 90.88 105 TYR A O 1
ATOM 803 N N . SER A 1 106 ? 3.515 -7.238 -16.805 1.00 90.06 106 SER A N 1
ATOM 804 C CA . SER A 1 106 ? 2.263 -6.515 -17.046 1.00 90.06 106 SER A CA 1
ATOM 805 C C . SER A 1 106 ? 1.739 -5.844 -15.780 1.00 90.06 106 SER A C 1
ATOM 807 O O . SER A 1 106 ? 1.360 -4.674 -15.837 1.00 90.06 106 SER A O 1
ATOM 809 N N . ASP A 1 107 ? 1.781 -6.547 -14.644 1.00 89.44 107 ASP A N 1
ATOM 810 C CA . ASP A 1 107 ? 1.406 -5.969 -13.350 1.00 89.44 107 ASP A CA 1
ATOM 811 C C . ASP A 1 107 ? 2.344 -4.808 -12.991 1.00 89.44 107 ASP A C 1
ATOM 813 O O . ASP A 1 107 ? 1.887 -3.733 -12.624 1.00 89.44 107 ASP A O 1
ATOM 817 N N . MET A 1 108 ? 3.656 -4.974 -13.184 1.00 90.94 108 MET A N 1
ATOM 818 C CA . MET A 1 108 ? 4.639 -3.920 -12.928 1.00 90.94 108 MET A CA 1
ATOM 819 C C . MET A 1 108 ? 4.371 -2.655 -13.755 1.00 90.94 108 MET A C 1
ATOM 821 O O . MET A 1 108 ? 4.412 -1.553 -13.215 1.00 90.94 108 MET A O 1
ATOM 825 N N . ILE A 1 109 ? 4.079 -2.784 -15.054 1.00 92.12 109 ILE A N 1
ATOM 826 C CA . ILE A 1 109 ? 3.739 -1.632 -15.905 1.00 92.12 109 ILE A CA 1
ATOM 827 C C . ILE A 1 109 ? 2.452 -0.954 -15.424 1.00 92.12 109 ILE A C 1
ATOM 829 O O . ILE A 1 109 ? 2.368 0.276 -15.440 1.00 92.12 109 ILE A O 1
ATOM 833 N N . TYR A 1 110 ? 1.460 -1.735 -14.996 1.00 91.00 110 TYR A N 1
ATOM 834 C CA . TYR A 1 110 ? 0.226 -1.201 -14.428 1.00 91.00 110 TYR A CA 1
ATOM 835 C C . TYR A 1 110 ? 0.498 -0.413 -13.138 1.00 91.00 110 TYR A C 1
ATOM 837 O O . TYR A 1 110 ? 0.056 0.730 -13.020 1.00 91.00 110 TYR A O 1
ATOM 845 N N . GLU A 1 111 ? 1.289 -0.969 -12.217 1.00 89.56 111 GLU A N 1
ATOM 846 C CA . GLU A 1 111 ? 1.674 -0.292 -10.974 1.00 89.56 111 GLU A CA 1
ATOM 847 C C . GLU A 1 111 ? 2.454 0.992 -11.253 1.00 89.56 111 GLU A C 1
ATOM 849 O O . GLU A 1 111 ? 2.098 2.044 -10.737 1.00 89.56 111 GLU A O 1
ATOM 854 N N . VAL A 1 112 ? 3.449 0.960 -12.144 1.00 91.94 112 VAL A N 1
ATOM 855 C CA . VAL A 1 112 ? 4.204 2.155 -12.558 1.00 91.94 112 VAL A CA 1
ATOM 856 C C . VAL A 1 112 ? 3.265 3.252 -13.077 1.00 91.94 112 VAL A C 1
ATOM 858 O O . VAL A 1 112 ? 3.405 4.422 -12.713 1.00 91.94 112 VAL A O 1
ATOM 861 N N . ARG A 1 113 ? 2.275 2.887 -13.904 1.00 91.69 113 ARG A N 1
ATOM 862 C CA . ARG A 1 113 ? 1.278 3.838 -14.418 1.00 91.69 113 ARG A CA 1
ATOM 863 C C . ARG A 1 113 ? 0.402 4.414 -13.316 1.00 91.69 113 ARG A C 1
ATOM 865 O O . ARG A 1 113 ? 0.136 5.616 -13.342 1.00 91.69 113 ARG A O 1
ATOM 872 N N . SER A 1 114 ? -0.019 3.574 -12.375 1.00 88.44 114 SER A N 1
ATOM 873 C CA . SER A 1 114 ? -0.823 3.958 -11.217 1.00 88.44 114 SER A CA 1
ATOM 874 C C . SER A 1 114 ? -0.064 4.930 -10.307 1.00 88.44 114 SER A C 1
ATOM 876 O O . SER A 1 114 ? -0.538 6.038 -10.068 1.00 88.44 114 SER A O 1
ATOM 878 N N . ILE A 1 115 ? 1.158 4.564 -9.902 1.00 87.75 115 ILE A N 1
ATOM 879 C CA . ILE A 1 115 ? 2.030 5.325 -8.994 1.00 87.75 115 ILE A CA 1
ATOM 880 C C . ILE A 1 115 ? 2.267 6.747 -9.497 1.00 87.75 115 ILE A C 1
ATOM 882 O O . ILE A 1 115 ? 2.108 7.712 -8.750 1.00 87.75 115 ILE A O 1
ATOM 886 N N . PHE A 1 116 ? 2.670 6.874 -10.763 1.00 89.25 116 PHE A N 1
ATOM 887 C CA . PHE A 1 116 ? 3.078 8.155 -11.344 1.00 89.25 116 PHE A CA 1
ATOM 888 C C . PHE A 1 116 ? 1.952 8.855 -12.113 1.00 89.25 116 PHE A C 1
ATOM 890 O O . PHE A 1 116 ? 2.169 9.920 -12.687 1.00 89.25 116 PHE A O 1
ATOM 897 N N . ASN A 1 117 ? 0.746 8.276 -12.135 1.00 88.75 117 ASN A N 1
ATOM 898 C CA . ASN A 1 117 ? -0.415 8.784 -12.868 1.00 88.75 117 ASN A CA 1
ATOM 899 C C . ASN A 1 117 ? -0.120 9.094 -14.356 1.00 88.75 117 ASN A C 1
ATOM 901 O O . ASN A 1 117 ? -0.563 10.099 -14.916 1.00 88.75 117 ASN A O 1
ATOM 905 N N . ILE A 1 118 ? 0.632 8.214 -15.021 1.00 91.12 118 ILE A N 1
ATOM 906 C CA . ILE A 1 118 ? 1.096 8.383 -16.415 1.00 91.12 118 ILE A CA 1
ATOM 907 C C . ILE A 1 118 ? 0.236 7.613 -17.431 1.00 91.12 118 ILE A C 1
ATOM 909 O O . ILE A 1 118 ? 0.700 7.217 -18.500 1.00 91.12 118 ILE A O 1
ATOM 913 N N . TRP A 1 119 ? -1.052 7.414 -17.137 1.00 90.19 119 TRP A N 1
ATOM 914 C CA . TRP A 1 119 ? -1.997 6.683 -17.997 1.00 90.19 119 TRP A CA 1
ATOM 915 C C . TRP A 1 119 ? -2.098 7.230 -19.425 1.00 90.19 119 TRP A C 1
ATOM 917 O O . TRP A 1 119 ? -2.320 6.467 -20.360 1.00 90.19 119 TRP A O 1
ATOM 927 N N . LYS A 1 120 ? -1.881 8.539 -19.599 1.00 89.81 120 LYS A N 1
ATOM 928 C CA . LYS A 1 120 ? -1.942 9.226 -20.898 1.00 89.81 120 LYS A CA 1
ATOM 929 C C . LYS A 1 120 ? -0.764 8.900 -21.822 1.00 89.81 120 LYS A C 1
ATOM 931 O O . LYS A 1 120 ? -0.856 9.162 -23.017 1.00 89.81 120 LYS A O 1
ATOM 936 N N . HIS A 1 121 ? 0.324 8.335 -21.296 1.00 88.31 121 HIS A N 1
ATOM 937 C CA . HIS A 1 121 ? 1.502 8.005 -22.089 1.00 88.31 121 HIS A CA 1
ATOM 938 C C . HIS A 1 121 ? 1.369 6.598 -22.685 1.00 88.31 121 HIS A C 1
ATOM 940 O O . HIS A 1 121 ? 1.237 5.619 -21.942 1.00 88.31 121 HIS A O 1
ATOM 946 N N . PRO A 1 122 ? 1.384 6.445 -24.020 1.00 83.44 122 PRO A N 1
ATOM 947 C CA . PRO A 1 122 ? 1.198 5.141 -24.651 1.00 83.44 122 PRO A CA 1
ATOM 948 C C . PRO A 1 122 ? 2.410 4.228 -24.442 1.00 83.44 122 PRO A C 1
ATOM 950 O O . PRO A 1 122 ? 2.251 3.015 -24.319 1.00 83.44 122 PRO A O 1
ATOM 953 N N . LYS A 1 123 ? 3.613 4.804 -24.350 1.00 88.75 123 LYS A N 1
ATOM 954 C CA . LYS A 1 123 ? 4.865 4.077 -24.144 1.00 88.75 123 LYS A CA 1
ATOM 955 C C . LYS A 1 123 ? 5.436 4.438 -22.780 1.00 88.75 123 LYS A C 1
ATOM 957 O O . LYS A 1 123 ? 5.526 5.608 -22.443 1.00 88.75 123 LYS A O 1
ATOM 962 N N . VAL A 1 124 ? 5.795 3.416 -22.013 1.00 92.19 124 VAL A N 1
ATOM 963 C CA . VAL A 1 124 ? 6.520 3.548 -20.749 1.00 92.19 124 VAL A CA 1
ATOM 964 C C . VAL A 1 124 ? 7.781 2.717 -20.900 1.00 92.19 124 VAL A C 1
ATOM 966 O O . VAL A 1 124 ? 7.701 1.518 -21.169 1.00 92.19 124 VAL A O 1
ATOM 969 N N . LEU A 1 125 ? 8.933 3.364 -20.786 1.00 93.44 125 LEU A N 1
ATOM 970 C CA . LEU A 1 125 ? 10.241 2.735 -20.827 1.00 93.44 125 LEU A CA 1
ATOM 971 C C . LEU A 1 125 ? 10.776 2.626 -19.403 1.00 93.44 125 LEU A C 1
ATOM 973 O O . LEU A 1 125 ? 10.771 3.595 -18.647 1.00 93.44 125 LEU A O 1
ATOM 977 N N . LEU A 1 126 ? 11.240 1.432 -19.056 1.00 95.38 126 LEU A N 1
ATOM 978 C CA . LEU A 1 126 ? 11.833 1.127 -17.763 1.00 95.38 126 LEU A CA 1
ATOM 979 C C . LEU A 1 126 ? 13.311 0.818 -17.976 1.00 95.38 126 LEU A C 1
ATOM 981 O O . LEU A 1 126 ? 13.637 -0.107 -18.725 1.00 95.38 126 LEU A O 1
ATOM 985 N N . THR A 1 127 ? 14.191 1.574 -17.325 1.00 94.88 127 THR A N 1
ATOM 986 C CA . THR A 1 127 ? 15.646 1.442 -17.473 1.00 94.88 127 THR A CA 1
ATOM 987 C C . THR A 1 127 ? 16.303 1.203 -16.119 1.00 94.88 127 THR A C 1
ATOM 989 O O . THR A 1 127 ? 15.972 1.862 -15.145 1.00 94.88 127 THR A O 1
ATOM 992 N N . PHE A 1 128 ? 17.252 0.278 -16.040 1.00 93.69 128 PHE A N 1
ATOM 993 C CA . PHE A 1 128 ? 18.046 -0.016 -14.846 1.00 93.69 128 PHE A CA 1
ATOM 994 C C . PHE A 1 128 ? 19.531 -0.125 -15.215 1.00 93.69 128 PHE A C 1
ATOM 996 O O . PHE A 1 128 ? 19.882 -0.229 -16.392 1.00 93.69 128 PHE A O 1
ATOM 1003 N N . ASP A 1 129 ? 20.425 -0.073 -14.223 1.00 89.44 129 ASP A N 1
ATOM 1004 C CA . ASP A 1 129 ? 21.884 -0.012 -14.438 1.00 89.44 129 ASP A CA 1
ATOM 1005 C C . ASP A 1 129 ? 22.276 1.081 -15.473 1.00 89.44 129 ASP A C 1
ATOM 1007 O O . ASP A 1 129 ? 23.158 0.887 -16.313 1.00 89.44 129 ASP A O 1
ATOM 1011 N N . SER A 1 130 ? 21.545 2.204 -15.472 1.00 82.56 130 SER A N 1
ATOM 1012 C CA . SER A 1 130 ? 21.659 3.362 -16.381 1.00 82.56 130 SER A CA 1
ATOM 1013 C C . SER A 1 130 ? 21.423 3.116 -17.880 1.00 82.56 130 SER A C 1
ATOM 1015 O O . SER A 1 130 ? 21.190 4.072 -18.612 1.00 82.56 130 SER A O 1
ATOM 1017 N N . THR A 1 131 ? 21.486 1.874 -18.362 1.00 84.12 131 THR A N 1
ATOM 1018 C CA . THR A 1 131 ? 21.528 1.566 -19.807 1.00 84.12 131 THR A CA 1
ATOM 1019 C C . THR A 1 131 ? 20.692 0.359 -20.221 1.00 84.12 131 THR A C 1
ATOM 1021 O O . THR A 1 131 ? 20.427 0.185 -21.407 1.00 84.12 131 THR A O 1
ATOM 1024 N N . LYS A 1 132 ? 20.269 -0.491 -19.280 1.00 91.38 132 LYS A N 1
ATOM 1025 C CA . LYS A 1 132 ? 19.542 -1.725 -19.595 1.00 91.38 132 LYS A CA 1
ATOM 1026 C C . LYS A 1 132 ? 18.048 -1.496 -19.509 1.00 91.38 132 LYS A C 1
ATOM 1028 O O . LYS A 1 132 ? 17.573 -0.894 -18.553 1.00 91.38 132 LYS A O 1
ATOM 1033 N N . HIS A 1 133 ? 17.299 -2.036 -20.459 1.00 92.19 133 HIS A N 1
ATOM 1034 C CA . HIS A 1 133 ? 15.846 -1.931 -20.458 1.00 92.19 133 HIS A CA 1
ATOM 1035 C C . HIS A 1 133 ? 15.193 -3.162 -19.832 1.00 92.19 133 HIS A C 1
ATOM 1037 O O . HIS A 1 133 ? 15.648 -4.293 -20.016 1.00 92.19 133 HIS A O 1
ATOM 1043 N N . VAL A 1 134 ? 14.105 -2.942 -19.095 1.00 92.31 134 VAL A N 1
ATOM 1044 C CA . VAL A 1 134 ? 13.257 -4.032 -18.607 1.00 92.31 134 VAL A CA 1
ATOM 1045 C C . VAL A 1 134 ? 12.336 -4.472 -19.742 1.00 92.31 134 VAL A C 1
ATOM 1047 O O . VAL A 1 134 ? 11.522 -3.691 -20.238 1.00 92.31 134 VAL A O 1
ATOM 1050 N N . HIS A 1 135 ? 12.455 -5.736 -20.137 1.00 89.19 135 HIS A N 1
ATOM 1051 C CA . HIS A 1 135 ? 11.662 -6.340 -21.206 1.00 89.19 135 HIS A CA 1
ATOM 1052 C C . HIS A 1 135 ? 10.616 -7.313 -20.652 1.00 89.19 135 HIS A C 1
ATOM 1054 O O . HIS A 1 135 ? 10.779 -7.868 -19.569 1.00 89.19 135 HIS A O 1
ATOM 1060 N N . TYR A 1 136 ? 9.555 -7.559 -21.425 1.00 88.69 136 TYR A N 1
ATOM 1061 C CA . TYR A 1 136 ? 8.429 -8.414 -21.024 1.00 88.69 136 TYR A CA 1
ATOM 1062 C C . TYR A 1 136 ? 8.806 -9.876 -20.739 1.00 88.69 136 TYR A C 1
ATOM 1064 O O . TYR A 1 136 ? 8.110 -10.558 -19.995 1.00 88.69 136 TYR A O 1
ATOM 1072 N N . ASN A 1 137 ? 9.890 -10.361 -21.343 1.00 88.06 137 ASN A N 1
ATOM 1073 C CA . ASN A 1 137 ? 10.416 -11.715 -21.171 1.00 88.06 137 ASN A CA 1
ATOM 1074 C C . ASN A 1 137 ? 11.463 -11.813 -20.051 1.00 88.06 137 ASN A C 1
ATOM 1076 O O . ASN A 1 137 ? 11.971 -12.900 -19.784 1.00 88.06 137 ASN A O 1
ATOM 1080 N N . MET A 1 138 ? 11.810 -10.691 -19.418 1.00 89.44 138 MET A N 1
ATOM 1081 C CA . MET A 1 138 ? 12.764 -10.664 -18.322 1.00 89.44 138 MET A CA 1
ATOM 1082 C C . MET A 1 138 ? 12.101 -11.177 -17.046 1.00 89.44 138 MET A C 1
ATOM 1084 O O . MET A 1 138 ? 10.954 -10.847 -16.736 1.00 89.44 138 MET A O 1
ATOM 1088 N N . ASN A 1 139 ? 12.848 -11.949 -16.265 1.00 88.69 139 ASN A N 1
ATOM 1089 C CA . ASN A 1 139 ? 12.426 -12.325 -14.929 1.00 88.69 139 ASN A CA 1
ATOM 1090 C C . ASN A 1 139 ? 12.543 -11.110 -14.000 1.00 88.69 139 ASN A C 1
ATOM 1092 O O . ASN A 1 139 ? 13.614 -10.820 -13.471 1.00 88.69 139 ASN A O 1
ATOM 1096 N N . ILE A 1 140 ? 11.437 -10.394 -13.786 1.00 90.62 140 ILE A N 1
ATOM 1097 C CA . ILE A 1 140 ? 11.467 -9.141 -13.019 1.00 90.62 140 ILE A CA 1
ATOM 1098 C C . ILE A 1 140 ? 11.900 -9.322 -11.557 1.00 90.62 140 ILE A C 1
ATOM 1100 O O . ILE A 1 140 ? 12.282 -8.352 -10.915 1.00 90.62 140 ILE A O 1
ATOM 1104 N N . GLN A 1 141 ? 11.907 -10.554 -11.036 1.00 89.31 141 GLN A N 1
ATOM 1105 C CA . GLN A 1 141 ? 12.410 -10.860 -9.693 1.00 89.31 141 GLN A CA 1
ATOM 1106 C C . GLN A 1 141 ? 13.920 -10.601 -9.559 1.00 89.31 141 GLN A C 1
ATOM 1108 O O . GLN A 1 141 ? 14.393 -10.239 -8.484 1.00 89.31 141 GLN A O 1
ATOM 1113 N N . GLU A 1 142 ? 14.676 -10.718 -10.654 1.00 89.25 142 GLU A N 1
ATOM 1114 C CA . GLU A 1 142 ? 16.122 -10.436 -10.702 1.00 89.25 142 GLU A CA 1
ATOM 1115 C C . GLU A 1 142 ? 16.441 -8.940 -10.589 1.00 89.25 142 GLU A C 1
ATOM 1117 O O . GLU A 1 142 ? 17.594 -8.550 -10.402 1.00 89.25 142 GLU A O 1
ATOM 1122 N N . LEU A 1 143 ? 15.419 -8.086 -10.678 1.00 90.44 143 LEU A N 1
ATOM 1123 C CA . LEU A 1 143 ? 15.556 -6.649 -10.480 1.00 90.44 143 LEU A CA 1
ATOM 1124 C C . LEU A 1 143 ? 15.545 -6.266 -8.997 1.00 90.44 143 LEU A C 1
ATOM 1126 O O . LEU A 1 143 ? 15.751 -5.100 -8.680 1.00 90.44 143 LEU A O 1
ATOM 1130 N N . SER A 1 144 ? 15.320 -7.210 -8.079 1.00 91.12 144 SER A N 1
ATOM 1131 C CA . SER A 1 144 ? 15.279 -6.920 -6.646 1.00 91.12 144 SER A CA 1
ATOM 1132 C C . SER A 1 144 ? 16.526 -6.167 -6.168 1.00 91.12 144 SER A C 1
ATOM 1134 O O . SER A 1 144 ? 17.657 -6.538 -6.474 1.00 91.12 144 SER A O 1
ATOM 1136 N N . GLY A 1 145 ? 16.310 -5.098 -5.404 1.00 88.19 145 GLY A N 1
ATOM 1137 C CA . GLY A 1 145 ? 17.351 -4.203 -4.900 1.00 88.19 145 GLY A CA 1
ATOM 1138 C C . GLY A 1 145 ? 17.834 -3.158 -5.909 1.00 88.19 145 GLY A C 1
ATOM 1139 O O . GLY A 1 145 ? 18.650 -2.313 -5.548 1.00 88.19 145 GLY A O 1
ATOM 1140 N N . LYS A 1 146 ? 17.342 -3.176 -7.153 1.00 92.81 146 LYS A N 1
ATOM 1141 C CA . LYS A 1 146 ? 17.721 -2.196 -8.175 1.00 92.81 146 LYS A CA 1
ATOM 1142 C C . LYS A 1 146 ? 16.834 -0.957 -8.157 1.00 92.81 146 LYS A C 1
ATOM 1144 O O . LYS A 1 146 ? 15.671 -0.996 -7.747 1.00 92.81 146 LYS A O 1
ATOM 1149 N N . THR A 1 147 ? 17.393 0.122 -8.696 1.00 93.38 147 THR A N 1
ATOM 1150 C CA . THR A 1 147 ? 16.653 1.331 -9.060 1.00 93.38 147 THR A CA 1
ATOM 1151 C C . THR A 1 147 ? 16.302 1.290 -10.541 1.00 93.38 147 THR A C 1
ATOM 1153 O O . THR A 1 147 ? 17.158 1.012 -11.384 1.00 93.38 147 THR A O 1
ATOM 1156 N N . ILE A 1 148 ? 15.037 1.558 -10.842 1.00 95.31 148 ILE A N 1
ATOM 1157 C CA . ILE A 1 148 ? 14.464 1.568 -12.179 1.00 95.31 148 ILE A CA 1
ATOM 1158 C C . ILE A 1 148 ? 13.989 2.984 -12.478 1.00 95.31 148 ILE A C 1
ATOM 1160 O O . ILE A 1 148 ? 13.102 3.520 -11.816 1.00 95.31 148 ILE A O 1
ATOM 1164 N N . GLU A 1 149 ? 14.576 3.568 -13.508 1.00 95.81 149 GLU A N 1
ATOM 1165 C CA . GLU A 1 149 ? 14.184 4.838 -14.091 1.00 95.81 149 GLU A CA 1
ATOM 1166 C C . GLU A 1 149 ? 12.987 4.630 -15.011 1.00 95.81 149 GLU A C 1
ATOM 1168 O O . GLU A 1 149 ? 13.021 3.804 -15.928 1.00 95.81 149 GLU A O 1
ATOM 1173 N N . VAL A 1 150 ? 11.934 5.400 -14.775 1.00 95.38 150 VAL A N 1
ATOM 1174 C CA . VAL A 1 150 ? 10.742 5.442 -15.614 1.00 95.38 150 VAL A CA 1
ATOM 1175 C C . VAL A 1 150 ? 10.869 6.612 -16.582 1.00 95.38 150 VAL A C 1
ATOM 1177 O O . VAL A 1 150 ? 11.209 7.730 -16.197 1.00 95.38 150 VAL A O 1
ATOM 1180 N N . SER A 1 151 ? 10.597 6.367 -17.858 1.00 92.62 151 SER A N 1
ATOM 1181 C CA . SER A 1 151 ? 10.551 7.389 -18.907 1.00 92.62 151 SER A CA 1
ATOM 1182 C C . SER A 1 151 ? 9.318 7.174 -19.779 1.00 92.62 151 SER A C 1
ATOM 1184 O O . SER A 1 151 ? 8.896 6.035 -19.984 1.00 92.62 151 SER A O 1
ATOM 1186 N N . VAL A 1 152 ? 8.720 8.259 -20.265 1.00 89.00 152 VAL A N 1
ATOM 1187 C CA . VAL A 1 152 ? 7.442 8.259 -20.997 1.00 89.00 152 VAL A CA 1
ATOM 1188 C C . VAL A 1 152 ? 7.483 9.108 -22.255 1.00 89.00 152 VAL A C 1
ATOM 1190 O O . VAL A 1 152 ? 8.407 9.943 -22.357 1.00 89.00 152 VAL A O 1
#

pLDDT: mean 85.91, std 10.58, range [34.44, 95.81]

Sequence (152 aa):
MVSQANLVSTDSATVYCKITPTEHALYKILHSHEAYIKKVTGTVVLLSDVPATKTVTATSESVVKGANVELKLVLESDSSPSVMLRYGNQTHRLLLAVKDKKLTYSDMIYEVRSIFNIWKHPKVLLTFDSTKHVHYNMNIQELSGKTIEVSV

Radius of gyration: 18.58 Å; chains: 1; bounding box: 42×35×50 Å

Foldseek 3Di:
DWQDDLDFPQWAKEKEKEKPPCPDPVVVVCVVCQVVCCVVPVYGYHPDDDPPPFDFRGWDWDADPNMIIIITMTTDPDPAFWEWEDEPPDIDIDHQDHPHDGQAPVNVVVRVCSVVVVPVDPDKWKDWPNHDTDDRPDPCSVCGPTYIYIDD

Organism: NCBI:txid75299